Protein AF-G2GZZ2-F1 (afdb_monomer_lite)

Structure (mmCIF, N/CA/C/O backbone):
data_AF-G2GZZ2-F1
#
_entry.id   AF-G2GZZ2-F1
#
loop_
_atom_site.group_PDB
_atom_site.id
_atom_site.type_symbol
_atom_site.label_atom_id
_atom_site.label_alt_id
_atom_site.label_comp_id
_atom_site.label_asym_id
_atom_site.label_entity_id
_atom_site.label_seq_id
_atom_site.pdbx_PDB_ins_code
_atom_site.Cartn_x
_atom_site.Cartn_y
_atom_site.Cartn_z
_atom_site.occupancy
_atom_site.B_iso_or_equiv
_atom_site.auth_seq_id
_atom_site.auth_comp_id
_atom_site.auth_asym_id
_atom_site.auth_atom_id
_atom_site.pdbx_PDB_model_num
ATOM 1 N N . SER A 1 1 ? -0.545 4.327 -18.441 1.00 69.88 1 SER A N 1
ATOM 2 C CA . SER A 1 1 ? -1.900 4.277 -17.854 1.00 69.88 1 SER A CA 1
ATOM 3 C C . SER A 1 1 ? -2.173 2.848 -17.427 1.00 69.88 1 SER A C 1
ATOM 5 O O . SER A 1 1 ? -1.896 1.951 -18.219 1.00 69.88 1 SER A O 1
ATOM 7 N N . LEU A 1 2 ? -2.680 2.638 -16.207 1.00 83.00 2 LEU A N 1
ATOM 8 C CA . LEU A 1 2 ? -3.054 1.307 -15.708 1.00 83.00 2 LEU A CA 1
ATOM 9 C C . LEU A 1 2 ? -4.294 0.721 -16.408 1.00 83.00 2 LEU A C 1
ATOM 11 O O . LEU A 1 2 ? -4.590 -0.447 -16.208 1.00 83.00 2 LEU A O 1
ATOM 15 N N . GLY A 1 3 ? -4.971 1.479 -17.279 1.00 80.81 3 GLY A N 1
ATOM 16 C CA . GLY A 1 3 ? -6.162 1.021 -18.006 1.00 80.81 3 GLY A CA 1
ATOM 17 C C . GLY A 1 3 ? -5.932 -0.087 -19.045 1.00 80.81 3 GLY A C 1
ATOM 18 O O . GLY A 1 3 ? -6.898 -0.557 -19.629 1.00 80.81 3 GL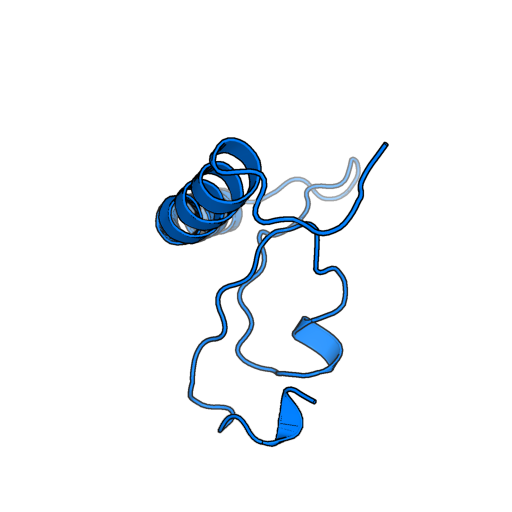Y A O 1
ATOM 19 N N . HIS A 1 4 ? -4.683 -0.499 -19.286 1.00 89.62 4 HIS A N 1
ATOM 20 C CA . HIS A 1 4 ? -4.358 -1.660 -20.130 1.00 89.62 4 HIS A CA 1
ATOM 21 C C . HIS A 1 4 ? -4.140 -2.943 -19.317 1.00 89.62 4 HIS A C 1
ATOM 23 O O . HIS A 1 4 ? -3.942 -4.007 -19.897 1.00 89.62 4 HIS A O 1
ATOM 29 N N . ILE A 1 5 ? -4.123 -2.840 -17.986 1.00 93.06 5 ILE A N 1
ATOM 30 C CA . ILE A 1 5 ? -4.066 -4.000 -17.103 1.00 93.06 5 ILE A CA 1
ATOM 31 C C . ILE A 1 5 ? -5.502 -4.517 -16.956 1.00 93.06 5 ILE A C 1
ATOM 33 O O . ILE A 1 5 ? -6.390 -3.715 -16.650 1.00 93.06 5 ILE A O 1
ATOM 37 N N . PRO A 1 6 ? -5.752 -5.814 -17.196 1.00 94.94 6 PRO A N 1
ATOM 38 C CA . PRO A 1 6 ? -7.078 -6.382 -17.007 1.00 94.94 6 PRO A CA 1
ATOM 39 C C . PRO A 1 6 ? -7.559 -6.217 -15.553 1.00 94.94 6 PRO A C 1
ATOM 41 O O . PRO A 1 6 ? -6.763 -6.415 -14.632 1.00 94.94 6 PRO A O 1
ATOM 44 N N . PRO A 1 7 ? -8.839 -5.870 -15.318 1.00 93.44 7 PRO A N 1
ATOM 45 C CA . PRO A 1 7 ? -9.362 -5.521 -13.993 1.00 93.44 7 PRO A CA 1
ATOM 46 C C . PRO A 1 7 ? -9.244 -6.645 -12.952 1.00 93.44 7 PRO A C 1
ATOM 48 O O . PRO A 1 7 ? -9.242 -6.379 -11.750 1.00 93.44 7 PRO A O 1
ATOM 51 N N . GLU A 1 8 ? -9.141 -7.896 -13.388 1.00 94.88 8 GLU A N 1
ATOM 52 C CA . GLU A 1 8 ? -8.926 -9.074 -12.554 1.00 94.88 8 GLU A CA 1
ATOM 53 C C . GLU A 1 8 ? -7.504 -9.168 -11.982 1.00 94.88 8 GLU A C 1
ATOM 55 O O . GLU A 1 8 ? -7.292 -9.850 -10.979 1.00 94.88 8 GLU A O 1
ATOM 60 N N . ILE A 1 9 ? -6.532 -8.460 -12.561 1.00 93.94 9 ILE A N 1
ATOM 61 C CA . ILE A 1 9 ? -5.141 -8.498 -12.115 1.00 93.94 9 ILE A CA 1
ATOM 62 C C . ILE A 1 9 ? -4.942 -7.528 -10.956 1.00 93.94 9 ILE A C 1
ATOM 64 O O . ILE A 1 9 ? -5.083 -6.317 -11.093 1.00 93.94 9 ILE A O 1
ATOM 68 N N . THR A 1 10 ? -4.564 -8.052 -9.794 1.00 92.88 10 THR A N 1
ATOM 69 C CA . THR A 1 10 ? -4.290 -7.216 -8.626 1.00 92.88 10 THR A CA 1
ATOM 70 C C . THR A 1 10 ? -3.007 -6.409 -8.806 1.00 92.88 10 THR A C 1
ATOM 72 O O . THR A 1 10 ? -1.926 -6.965 -9.002 1.00 92.88 10 THR A O 1
ATOM 75 N N . VAL A 1 11 ? -3.114 -5.089 -8.656 1.00 91.75 11 VAL A N 1
ATOM 76 C CA . VAL A 1 11 ? -1.974 -4.169 -8.665 1.00 91.75 11 VAL A CA 1
ATOM 77 C C . VAL A 1 11 ? -1.559 -3.866 -7.227 1.00 91.75 11 VAL A C 1
ATOM 79 O O . VAL A 1 11 ? -2.273 -3.192 -6.487 1.00 91.75 11 VAL A O 1
ATOM 82 N N . TRP A 1 12 ? -0.379 -4.342 -6.830 1.00 90.38 12 TRP A N 1
ATOM 83 C CA . TRP A 1 12 ? 0.236 -4.011 -5.543 1.00 90.38 12 TRP A CA 1
ATOM 84 C C . TRP A 1 12 ? 1.193 -2.835 -5.709 1.00 90.38 12 TRP A C 1
ATOM 86 O O . TRP A 1 12 ? 2.144 -2.908 -6.484 1.00 90.38 12 TRP A O 1
ATOM 96 N N . ALA A 1 13 ? 0.952 -1.754 -4.972 1.00 86.56 13 ALA A N 1
ATOM 97 C CA . ALA A 1 13 ? 1.742 -0.533 -5.066 1.00 86.56 13 ALA A CA 1
ATOM 98 C C . ALA A 1 13 ? 2.153 -0.004 -3.689 1.00 86.56 13 ALA A C 1
ATOM 100 O O . ALA A 1 13 ? 1.516 -0.282 -2.668 1.00 86.56 13 ALA A O 1
ATOM 101 N N . ASP A 1 14 ? 3.219 0.794 -3.679 1.00 84.81 14 ASP A N 1
ATOM 102 C CA . ASP A 1 14 ? 3.643 1.539 -2.497 1.00 84.81 14 ASP A CA 1
ATOM 103 C C . ASP A 1 14 ? 2.609 2.615 -2.096 1.00 84.81 14 ASP A C 1
ATOM 105 O O . ASP A 1 14 ? 1.869 3.148 -2.924 1.00 84.81 14 ASP A O 1
ATOM 109 N N . THR A 1 15 ? 2.554 2.961 -0.805 1.00 79.88 15 THR A N 1
ATOM 110 C CA . THR A 1 15 ? 1.595 3.934 -0.234 1.00 79.88 15 THR A CA 1
ATOM 111 C C . THR A 1 15 ? 1.785 5.340 -0.784 1.00 79.88 15 THR A C 1
ATOM 113 O O . THR A 1 15 ? 0.848 6.139 -0.720 1.00 79.88 15 THR A O 1
ATOM 116 N N . GLY A 1 16 ? 2.979 5.658 -1.287 1.00 80.69 16 GLY A N 1
ATOM 117 C CA . GLY A 1 16 ? 3.276 6.926 -1.936 1.00 80.69 16 GLY A CA 1
ATOM 118 C C . GLY A 1 16 ? 2.481 7.139 -3.225 1.00 80.69 16 GLY A C 1
ATOM 119 O O . GLY A 1 16 ? 2.214 8.284 -3.583 1.00 80.69 16 GLY A O 1
ATOM 120 N N . PHE A 1 17 ? 2.009 6.070 -3.877 1.00 84.00 17 PHE A N 1
ATOM 121 C CA . PHE A 1 17 ? 1.197 6.137 -5.097 1.00 84.00 17 PHE A CA 1
ATOM 122 C C . PHE A 1 17 ? -0.286 6.389 -4.788 1.00 84.00 17 PHE A C 1
ATOM 124 O O . PHE A 1 17 ? -1.170 5.586 -5.091 1.00 84.00 17 PHE A O 1
ATOM 131 N N . GLN A 1 18 ? -0.583 7.523 -4.155 1.00 80.31 18 GLN A N 1
ATOM 132 C CA . GLN A 1 18 ? -1.959 7.891 -3.821 1.00 80.31 18 GLN A CA 1
ATOM 133 C C . GLN A 1 18 ? -2.804 8.115 -5.087 1.00 80.31 18 GLN A C 1
ATOM 135 O O . GLN A 1 18 ? -2.365 8.746 -6.044 1.00 80.31 18 GLN A O 1
ATOM 140 N N . GLY A 1 19 ? -4.046 7.620 -5.084 1.00 84.81 19 GLY A N 1
ATOM 141 C CA . GLY A 1 19 ? -4.981 7.774 -6.207 1.00 84.81 19 GLY A CA 1
ATOM 142 C C . GLY A 1 19 ? -4.871 6.704 -7.296 1.00 84.81 19 GLY A C 1
ATOM 143 O O . GLY A 1 19 ? -5.626 6.759 -8.264 1.00 84.81 19 GLY A O 1
ATOM 144 N N . ILE A 1 20 ? -3.997 5.707 -7.130 1.00 88.00 20 ILE A N 1
ATOM 145 C CA . ILE A 1 20 ? -3.862 4.568 -8.049 1.00 88.00 20 ILE A CA 1
ATOM 146 C C . ILE A 1 20 ? -5.171 3.775 -8.223 1.00 88.00 20 ILE A C 1
ATOM 148 O O . ILE A 1 20 ? -5.499 3.331 -9.320 1.00 88.00 20 ILE A O 1
ATOM 152 N N . ASN A 1 21 ? -5.993 3.712 -7.174 1.00 87.88 21 ASN A N 1
ATOM 153 C CA . ASN A 1 21 ? -7.316 3.092 -7.191 1.00 87.88 21 ASN A CA 1
ATOM 154 C C . ASN A 1 21 ? -8.319 3.805 -8.120 1.00 87.88 21 ASN A C 1
ATOM 156 O O . ASN A 1 21 ? -9.332 3.222 -8.486 1.00 87.88 21 ASN A O 1
ATOM 160 N N . LYS A 1 22 ? -8.051 5.058 -8.518 1.00 89.69 22 LYS A N 1
ATOM 161 C CA . LYS A 1 22 ? -8.847 5.773 -9.531 1.00 89.69 22 LYS A CA 1
ATOM 162 C C . LYS A 1 22 ? -8.494 5.352 -10.959 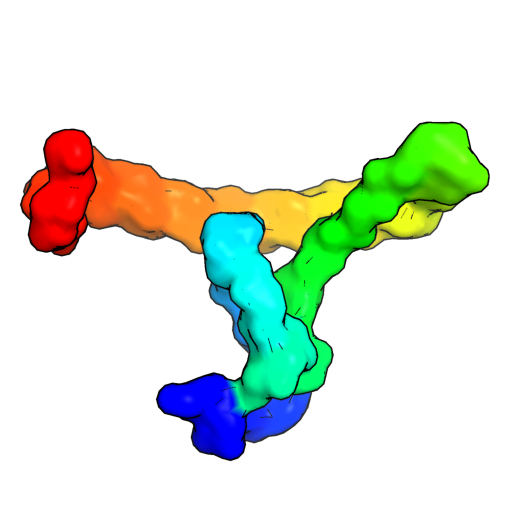1.00 89.69 22 LYS A C 1
ATOM 164 O O . LYS A 1 22 ? -9.245 5.652 -11.877 1.00 89.69 22 LYS A O 1
ATOM 169 N N . GLN A 1 23 ? -7.338 4.715 -11.147 1.00 90.62 23 GLN A N 1
ATOM 170 C CA . GLN A 1 23 ? -6.842 4.272 -12.449 1.00 90.62 23 GLN A CA 1
ATOM 171 C C . GLN A 1 23 ? -7.050 2.771 -12.678 1.00 90.62 23 GLN A C 1
ATOM 173 O O . GLN A 1 23 ? -7.107 2.353 -13.830 1.00 90.62 23 GLN A O 1
ATOM 178 N N . HIS A 1 24 ? -7.142 1.972 -11.608 1.00 92.31 24 HIS A N 1
ATOM 179 C CA . HIS A 1 24 ? -7.352 0.528 -11.684 1.00 92.31 24 HIS A CA 1
ATOM 180 C C . HIS A 1 24 ? -8.184 0.013 -10.491 1.00 92.31 24 HIS A C 1
ATOM 182 O O . HIS A 1 24 ? -7.828 0.310 -9.344 1.00 92.31 24 HIS A O 1
ATOM 188 N N . PRO A 1 25 ? -9.264 -0.763 -10.718 1.00 90.50 25 PRO A N 1
ATOM 189 C CA . PRO A 1 25 ? -10.210 -1.147 -9.665 1.00 90.50 25 PRO A CA 1
ATOM 190 C C . PRO A 1 25 ? -9.628 -2.140 -8.649 1.00 90.50 25 PRO A C 1
ATOM 192 O O . PRO A 1 25 ? -9.860 -2.001 -7.451 1.00 90.50 25 PRO A O 1
ATOM 195 N N . ASN A 1 26 ? -8.834 -3.115 -9.096 1.00 93.75 26 ASN A N 1
ATOM 196 C CA . ASN A 1 26 ? -8.225 -4.124 -8.226 1.00 93.75 26 ASN A CA 1
ATOM 197 C C . ASN A 1 26 ? -6.854 -3.639 -7.735 1.00 93.75 26 ASN A C 1
ATOM 199 O O . ASN A 1 26 ? -5.804 -4.111 -8.169 1.00 93.75 26 ASN A O 1
ATOM 203 N N . THR A 1 27 ? -6.886 -2.616 -6.881 1.00 92.12 27 THR A N 1
ATOM 204 C CA . THR A 1 27 ? -5.689 -1.993 -6.301 1.00 92.12 27 THR A CA 1
ATOM 205 C C . THR A 1 27 ? -5.823 -1.906 -4.780 1.00 92.12 27 THR A C 1
ATOM 207 O O . THR A 1 27 ? -6.307 -0.893 -4.262 1.00 92.12 27 THR A O 1
ATOM 210 N N . PRO A 1 28 ? -5.437 -2.964 -4.044 1.00 91.25 28 PRO A N 1
ATOM 211 C CA . PRO A 1 28 ? -5.584 -3.017 -2.598 1.00 91.25 28 PRO A CA 1
ATOM 212 C C . PRO A 1 28 ? -4.751 -1.932 -1.915 1.00 91.25 28 PRO A C 1
ATOM 214 O O . PRO A 1 28 ? -3.543 -1.811 -2.128 1.00 91.25 28 PRO A O 1
ATOM 217 N N . LEU A 1 29 ? -5.403 -1.148 -1.060 1.00 89.38 29 LEU A N 1
ATOM 218 C CA . LEU A 1 29 ? -4.772 -0.122 -0.239 1.00 89.38 29 LEU A CA 1
ATOM 219 C C . LEU A 1 29 ? -5.231 -0.294 1.209 1.00 89.38 29 LEU A C 1
ATOM 221 O O . LEU A 1 29 ? -6.405 -0.587 1.437 1.00 89.38 29 LEU A O 1
ATOM 225 N N . PRO A 1 30 ? -4.340 -0.087 2.195 1.00 90.44 30 PRO A N 1
ATOM 226 C CA . PRO A 1 30 ? -4.728 -0.187 3.589 1.00 90.44 30 PRO A CA 1
ATOM 227 C C . PRO A 1 30 ? -5.775 0.879 3.924 1.00 90.44 30 PRO A C 1
ATOM 229 O O . PRO A 1 30 ? -5.649 2.054 3.557 1.00 90.44 30 PRO A O 1
ATOM 232 N N . GLN A 1 31 ? -6.799 0.470 4.662 1.00 91.69 31 GLN A N 1
ATOM 233 C CA . GLN A 1 31 ? -7.846 1.350 5.149 1.00 91.69 31 GLN A CA 1
ATOM 234 C C . GLN A 1 31 ? -7.264 2.332 6.167 1.00 91.69 31 GLN A C 1
ATOM 236 O O . GLN A 1 31 ? -6.565 1.944 7.109 1.00 91.69 31 GLN A O 1
ATOM 241 N N . LYS A 1 32 ? -7.552 3.623 5.989 1.00 90.00 32 LYS A N 1
ATOM 242 C CA . LYS A 1 32 ? -7.078 4.672 6.894 1.00 90.00 32 LYS A CA 1
ATOM 243 C C . LYS A 1 32 ? -8.046 4.827 8.061 1.00 90.00 32 LYS A C 1
ATOM 245 O O . LYS A 1 32 ? -9.226 5.100 7.859 1.00 90.00 32 LYS A O 1
ATOM 250 N N . ALA A 1 33 ? -7.528 4.714 9.280 1.00 93.06 33 ALA A N 1
ATOM 251 C CA . ALA A 1 33 ? -8.266 5.114 10.471 1.00 93.06 33 ALA A CA 1
ATOM 252 C C . ALA A 1 33 ? -8.458 6.639 10.481 1.00 93.06 33 ALA A C 1
ATOM 254 O O . ALA A 1 33 ? -7.551 7.386 10.106 1.00 93.06 33 ALA A O 1
ATOM 255 N N . THR A 1 34 ? -9.598 7.113 10.978 1.00 92.88 34 THR A N 1
ATOM 256 C CA . THR A 1 34 ? -9.787 8.529 11.323 1.00 92.88 34 THR A CA 1
ATOM 257 C C . THR A 1 34 ? -10.222 8.653 12.778 1.00 92.88 34 THR A C 1
ATOM 259 O O . THR A 1 34 ? -10.692 7.690 13.380 1.00 92.88 34 THR A O 1
ATOM 262 N N . ARG A 1 35 ? -10.111 9.854 13.362 1.00 91.88 35 ARG A N 1
ATOM 263 C CA . ARG A 1 35 ? -10.518 10.088 14.759 1.00 91.88 35 ARG A CA 1
ATOM 264 C C . ARG A 1 35 ? -11.988 9.729 15.024 1.00 91.88 35 ARG A C 1
ATOM 266 O O . ARG A 1 35 ? -12.317 9.339 16.136 1.00 91.88 35 ARG A O 1
ATOM 273 N N . LYS A 1 36 ? -12.860 9.886 14.023 1.00 94.62 36 LYS A N 1
ATOM 274 C CA . LYS A 1 36 ? -14.300 9.592 14.127 1.00 94.62 36 LYS A CA 1
ATOM 275 C C . LYS A 1 36 ? -14.654 8.167 13.698 1.00 94.62 36 LYS A C 1
ATOM 277 O O . LYS A 1 36 ? -15.705 7.671 14.082 1.00 94.62 36 LYS A O 1
ATOM 282 N N . THR A 1 37 ? -13.786 7.519 12.926 1.00 93.38 37 THR A N 1
ATOM 283 C CA . THR A 1 37 ? -14.020 6.182 12.377 1.00 93.38 37 THR A CA 1
ATOM 284 C C . THR A 1 37 ? -12.772 5.331 12.615 1.00 93.38 37 THR A C 1
ATOM 286 O O . THR A 1 37 ? -11.870 5.306 11.767 1.00 93.38 37 THR A O 1
ATOM 289 N N . PRO A 1 38 ? -12.663 4.694 13.797 1.00 95.19 38 PRO A N 1
ATOM 290 C CA . PRO A 1 38 ? -11.592 3.746 14.068 1.00 95.19 38 PRO A CA 1
ATOM 291 C C . PRO A 1 38 ? -11.766 2.484 13.216 1.00 95.19 38 PRO A C 1
ATOM 293 O O . PRO A 1 38 ? -12.874 2.152 12.802 1.00 95.19 38 PRO A O 1
ATOM 296 N N . LEU A 1 39 ? -10.665 1.767 12.981 1.00 96.94 39 LEU A N 1
ATOM 297 C CA . LEU A 1 39 ? -10.706 0.505 12.243 1.00 96.94 39 LEU A CA 1
ATOM 298 C C . LEU A 1 39 ? -11.335 -0.606 13.088 1.00 96.94 39 LEU A C 1
ATOM 300 O O . LEU A 1 39 ? -10.935 -0.807 14.243 1.00 96.94 39 LEU A O 1
ATOM 304 N N . SE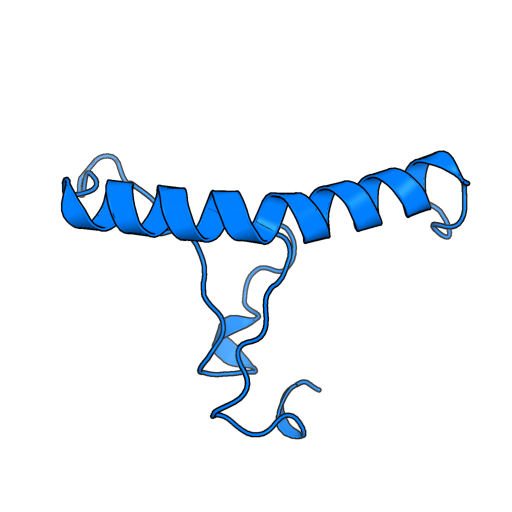R A 1 40 ? -12.245 -1.363 12.481 1.00 96.75 40 SER A N 1
ATOM 305 C CA . SER A 1 40 ? -12.756 -2.617 13.025 1.00 96.75 40 SER A CA 1
ATOM 306 C C . SER A 1 40 ? -11.638 -3.672 13.113 1.00 96.75 40 SER A C 1
ATOM 308 O O . SER A 1 40 ? -10.595 -3.537 12.458 1.00 96.75 40 SER A O 1
ATOM 310 N N . PRO A 1 41 ? -11.810 -4.730 13.925 1.00 97.62 41 PRO A N 1
ATOM 311 C CA . PRO A 1 41 ? -10.871 -5.851 13.965 1.00 97.62 41 PRO A CA 1
ATOM 312 C C . PRO A 1 41 ? -10.599 -6.465 12.582 1.00 97.62 41 PRO A C 1
ATOM 314 O O . PRO A 1 41 ? -9.448 -6.751 12.253 1.00 97.62 41 PRO A O 1
ATOM 317 N N . GLU A 1 42 ? -11.628 -6.590 11.747 1.00 97.06 42 GLU A N 1
ATOM 318 C CA . GLU A 1 42 ? -11.546 -7.148 10.394 1.00 97.06 42 GLU A CA 1
ATOM 319 C C . GLU A 1 42 ? -10.721 -6.238 9.480 1.00 97.06 42 GLU A C 1
ATOM 321 O O . GLU A 1 42 ? -9.803 -6.707 8.812 1.00 97.06 42 GLU A O 1
ATOM 326 N N . GLN A 1 43 ? -10.964 -4.922 9.523 1.00 96.38 43 GLN A N 1
ATOM 327 C CA . GLN A 1 43 ? -10.186 -3.943 8.754 1.00 96.38 43 GLN A CA 1
ATOM 328 C C . GLN A 1 43 ? -8.711 -3.926 9.180 1.00 96.38 43 GLN A C 1
ATOM 330 O O . GLN A 1 43 ? -7.815 -3.773 8.352 1.00 96.38 43 GLN A O 1
ATOM 335 N N . LYS A 1 44 ? -8.423 -4.102 10.477 1.00 96.88 44 LYS A N 1
ATOM 336 C CA . LYS A 1 44 ? -7.039 -4.228 10.967 1.00 96.88 44 LYS A CA 1
ATOM 337 C C . LYS A 1 44 ? -6.375 -5.498 10.445 1.00 96.88 44 LYS A C 1
ATOM 339 O O . LYS A 1 44 ? -5.203 -5.451 10.071 1.00 96.88 44 LYS A O 1
ATOM 344 N N . GLN A 1 45 ? -7.103 -6.611 10.423 1.00 97.19 45 GLN A N 1
ATOM 345 C CA . GLN A 1 45 ? -6.593 -7.875 9.905 1.00 97.19 45 GLN A CA 1
ATOM 346 C C . GLN A 1 45 ? -6.327 -7.793 8.398 1.00 97.19 45 GLN A C 1
ATOM 348 O O . GLN A 1 45 ? -5.260 -8.204 7.947 1.00 97.19 45 GLN A O 1
ATOM 353 N N . GLU A 1 46 ? -7.236 -7.196 7.630 1.00 95.44 46 GLU A N 1
ATOM 354 C CA . GLU A 1 46 ? -7.043 -6.939 6.201 1.00 95.44 46 GLU A CA 1
ATOM 355 C C . GLU A 1 46 ? -5.831 -6.030 5.952 1.00 95.44 46 GLU A C 1
ATOM 357 O O . GLU A 1 46 ? -4.942 -6.376 5.173 1.00 95.44 46 GLU A O 1
ATOM 362 N N . ASN A 1 47 ? -5.713 -4.924 6.694 1.00 95.00 47 ASN A N 1
ATOM 363 C CA . ASN A 1 47 ? -4.543 -4.049 6.626 1.00 95.00 47 ASN A CA 1
ATOM 364 C C . ASN A 1 47 ? -3.241 -4.797 6.936 1.00 95.00 47 ASN A C 1
ATOM 366 O O . ASN A 1 47 ? -2.228 -4.539 6.293 1.00 95.00 47 ASN A O 1
ATOM 370 N N . LYS A 1 48 ? -3.248 -5.731 7.895 1.00 95.25 48 LYS A N 1
ATOM 371 C CA . LYS A 1 48 ? -2.074 -6.551 8.223 1.00 95.25 48 LYS A CA 1
ATOM 372 C C . LYS A 1 48 ? -1.662 -7.443 7.049 1.00 95.25 48 LYS A C 1
ATOM 374 O O . LYS A 1 48 ? -0.469 -7.542 6.767 1.00 95.25 48 LYS A O 1
ATOM 379 N N . LEU A 1 49 ? -2.623 -8.056 6.356 1.00 94.69 49 LEU A N 1
ATOM 380 C CA . LEU A 1 49 ? -2.364 -8.869 5.162 1.00 94.69 49 LEU A CA 1
ATOM 381 C C . LEU A 1 49 ? -1.803 -8.015 4.017 1.00 94.69 49 LEU A C 1
ATOM 383 O O . LEU A 1 49 ? -0.768 -8.360 3.446 1.00 94.69 49 LEU A O 1
ATOM 387 N N . ILE A 1 50 ? -2.433 -6.868 3.742 1.00 92.75 50 ILE A N 1
ATOM 388 C CA . ILE A 1 50 ? -1.987 -5.906 2.722 1.00 92.75 50 ILE A CA 1
ATOM 389 C C . ILE A 1 50 ? -0.552 -5.443 3.004 1.00 92.75 50 ILE A C 1
ATOM 391 O O . ILE A 1 50 ? 0.297 -5.483 2.113 1.00 92.75 50 ILE A O 1
ATOM 395 N N . SER A 1 51 ? -0.257 -5.048 4.245 1.00 91.19 51 SER A N 1
ATOM 396 C CA . SER A 1 51 ? 1.087 -4.629 4.654 1.00 91.19 51 SER A CA 1
ATOM 397 C C . SER A 1 51 ? 2.112 -5.754 4.510 1.00 91.19 51 SER A C 1
ATOM 399 O O . SER A 1 51 ? 3.225 -5.506 4.054 1.00 91.19 51 SER A O 1
ATOM 401 N N . GLY A 1 52 ? 1.740 -6.996 4.836 1.00 92.94 52 GLY A N 1
ATOM 402 C CA . GLY A 1 52 ? 2.615 -8.158 4.675 1.00 92.94 52 GLY A CA 1
ATOM 403 C C . GLY A 1 52 ? 3.040 -8.385 3.222 1.00 92.94 52 GLY A C 1
ATOM 404 O O . GLY A 1 52 ? 4.222 -8.580 2.954 1.00 92.94 52 GLY A O 1
ATOM 405 N N . ILE A 1 53 ? 2.102 -8.288 2.277 1.00 91.69 53 ILE A N 1
ATOM 406 C CA 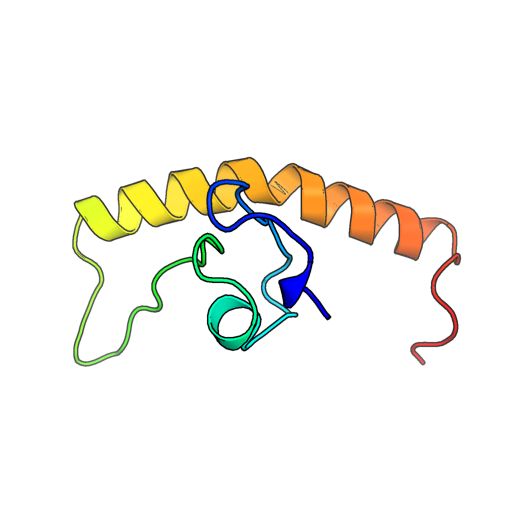. ILE A 1 53 ? 2.389 -8.436 0.839 1.00 91.69 53 ILE A CA 1
ATOM 407 C C . ILE A 1 53 ? 3.276 -7.288 0.338 1.00 91.69 53 ILE A C 1
ATOM 409 O O . ILE A 1 53 ? 4.206 -7.483 -0.448 1.00 91.69 53 ILE A O 1
ATOM 413 N N . ARG A 1 54 ? 3.018 -6.077 0.831 1.00 90.19 54 ARG A N 1
ATOM 414 C CA . ARG A 1 54 ? 3.723 -4.866 0.414 1.00 90.19 54 ARG A CA 1
ATOM 415 C C . ARG A 1 54 ? 5.172 -4.754 0.865 1.00 90.19 54 ARG A C 1
ATOM 417 O O . ARG A 1 54 ? 5.920 -4.020 0.223 1.00 90.19 54 ARG A O 1
ATOM 424 N N . MET A 1 55 ? 5.590 -5.504 1.881 1.00 90.50 55 MET A N 1
ATOM 425 C CA . MET A 1 55 ? 6.997 -5.585 2.295 1.00 90.50 55 MET A CA 1
ATOM 426 C C . MET A 1 55 ? 7.930 -5.860 1.105 1.00 90.50 55 MET A C 1
ATOM 428 O O . MET A 1 55 ? 9.000 -5.270 1.000 1.00 90.50 55 MET A O 1
ATOM 432 N N . THR A 1 56 ? 7.507 -6.705 0.161 1.00 90.00 56 THR A N 1
ATOM 433 C CA . THR A 1 56 ? 8.280 -7.008 -1.054 1.00 90.00 56 THR A CA 1
ATOM 434 C C . THR A 1 56 ? 8.466 -5.779 -1.947 1.00 90.00 56 THR A C 1
ATOM 436 O O . THR A 1 56 ? 9.563 -5.542 -2.453 1.00 90.00 56 THR A O 1
ATOM 439 N N . VAL A 1 57 ? 7.414 -4.970 -2.111 1.00 88.00 57 VAL A N 1
ATOM 440 C CA . VAL A 1 57 ? 7.453 -3.717 -2.884 1.00 88.00 57 VAL A CA 1
ATOM 441 C C . VAL A 1 57 ? 8.402 -2.718 -2.219 1.00 88.00 57 VAL A C 1
ATOM 443 O O . VAL A 1 57 ? 9.236 -2.109 -2.888 1.00 88.00 57 VAL A O 1
ATOM 446 N N . GLU A 1 58 ? 8.331 -2.592 -0.895 1.00 87.19 58 GLU A N 1
ATOM 447 C CA . GLU A 1 58 ? 9.187 -1.691 -0.119 1.00 87.19 58 GLU A CA 1
ATOM 448 C C . GLU A 1 58 ? 10.658 -2.119 -0.160 1.00 87.19 58 GLU A C 1
ATOM 450 O O . GLU A 1 58 ? 11.532 -1.277 -0.376 1.00 87.19 58 GLU A O 1
ATOM 455 N N . HIS A 1 59 ? 10.946 -3.421 -0.050 1.00 91.19 59 HIS A N 1
ATOM 456 C CA . HIS A 1 59 ? 12.298 -3.957 -0.215 1.00 91.19 59 HIS A CA 1
ATOM 457 C C . HIS A 1 59 ? 12.869 -3.674 -1.609 1.00 91.19 59 HIS A C 1
ATOM 459 O O . HIS A 1 59 ? 14.027 -3.265 -1.715 1.00 91.19 59 HIS A O 1
ATOM 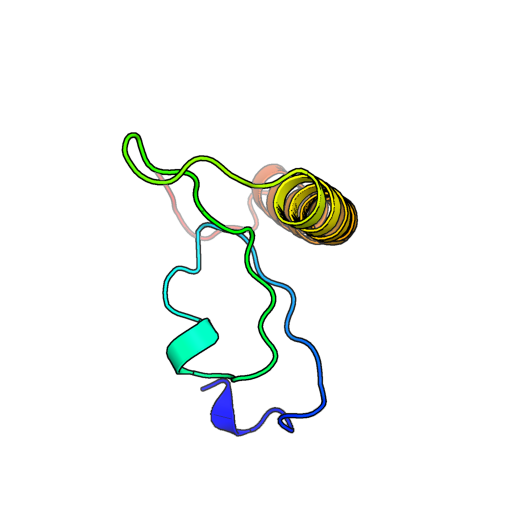465 N N . ALA A 1 60 ? 12.072 -3.836 -2.669 1.00 90.38 60 ALA A N 1
ATOM 466 C CA . ALA A 1 60 ? 12.500 -3.522 -4.030 1.00 90.38 60 ALA A CA 1
ATOM 467 C C . ALA A 1 60 ? 12.838 -2.029 -4.184 1.00 90.38 60 ALA A C 1
ATOM 469 O O . ALA A 1 60 ? 13.920 -1.682 -4.662 1.00 90.38 60 ALA A O 1
ATOM 470 N N . ILE A 1 61 ? 11.968 -1.136 -3.697 1.00 88.75 61 ILE A N 1
ATOM 471 C CA . ILE A 1 61 ? 12.198 0.317 -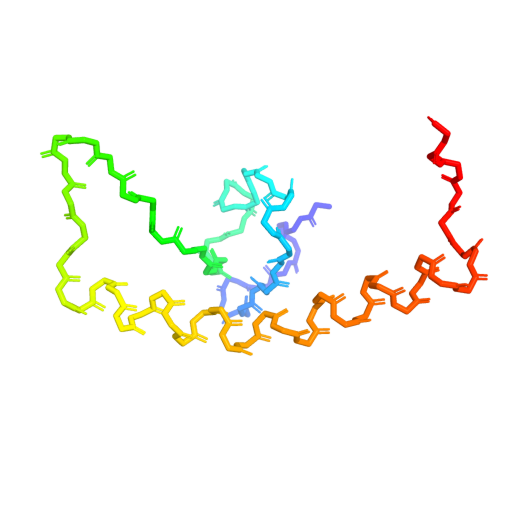3.724 1.00 88.75 61 ILE A CA 1
ATOM 472 C C . ILE A 1 61 ? 13.440 0.695 -2.904 1.00 88.75 61 ILE A C 1
ATOM 474 O O . ILE A 1 61 ? 14.260 1.500 -3.351 1.00 88.75 61 ILE A O 1
ATOM 478 N N . ALA A 1 62 ? 13.608 0.119 -1.712 1.00 89.94 62 ALA A N 1
ATOM 479 C CA . ALA A 1 62 ? 14.772 0.357 -0.864 1.00 89.94 62 ALA A CA 1
ATOM 480 C C . ALA A 1 62 ? 16.074 -0.116 -1.529 1.00 89.94 62 ALA A C 1
ATOM 482 O O . ALA A 1 62 ? 17.091 0.573 -1.437 1.00 89.94 62 ALA A O 1
ATOM 483 N N . GLY A 1 63 ? 16.040 -1.250 -2.233 1.00 92.38 63 GLY A N 1
ATOM 484 C CA . GLY A 1 63 ? 17.159 -1.749 -3.029 1.00 92.38 63 GLY A CA 1
ATOM 485 C C . GLY A 1 63 ? 17.563 -0.775 -4.137 1.00 92.38 63 GLY A C 1
ATOM 486 O O . GLY A 1 63 ? 18.730 -0.400 -4.222 1.00 92.38 63 GLY A O 1
ATOM 487 N N . ILE A 1 64 ? 16.596 -0.290 -4.923 1.00 91.38 64 ILE A N 1
ATOM 488 C CA . ILE A 1 64 ? 16.833 0.695 -5.995 1.00 91.38 64 ILE A CA 1
ATOM 489 C C . ILE A 1 64 ? 17.447 1.985 -5.429 1.00 91.38 64 ILE A C 1
ATOM 491 O O . ILE A 1 64 ? 18.418 2.502 -5.984 1.00 91.38 64 ILE A O 1
ATOM 495 N N . LYS A 1 65 ? 16.928 2.482 -4.295 1.00 87.94 65 LYS A N 1
ATOM 496 C CA . LYS A 1 65 ? 17.488 3.649 -3.590 1.00 87.94 65 LYS A CA 1
ATOM 497 C C . LYS A 1 65 ? 18.930 3.408 -3.143 1.00 87.94 65 LYS A C 1
ATOM 499 O O . LYS A 1 65 ? 19.781 4.263 -3.361 1.00 87.94 65 LYS A O 1
ATOM 504 N N . ARG A 1 66 ? 19.215 2.246 -2.545 1.00 91.56 66 ARG A N 1
ATOM 505 C CA . ARG A 1 66 ? 20.558 1.881 -2.062 1.00 91.56 66 ARG A CA 1
ATOM 506 C C . ARG A 1 66 ? 21.585 1.813 -3.189 1.00 91.56 66 ARG A C 1
ATOM 508 O O . ARG A 1 66 ? 22.728 2.196 -2.981 1.00 91.56 66 ARG A O 1
ATOM 515 N N . LEU A 1 67 ? 21.182 1.330 -4.361 1.00 91.94 67 LEU A N 1
ATOM 516 C CA . LEU A 1 67 ? 22.052 1.224 -5.535 1.00 91.94 67 LEU A CA 1
ATOM 517 C C . LEU A 1 67 ? 22.246 2.562 -6.269 1.00 91.94 67 LEU A C 1
ATOM 519 O O . LEU A 1 67 ? 22.969 2.608 -7.258 1.00 91.94 67 LEU A O 1
ATOM 523 N N . GLY A 1 68 ? 21.603 3.646 -5.816 1.00 88.44 68 GLY A N 1
ATOM 524 C CA . GLY A 1 68 ? 21.679 4.946 -6.484 1.00 88.44 68 GLY A CA 1
ATOM 525 C C . GLY A 1 68 ? 20.988 4.967 -7.850 1.00 88.44 68 GLY A C 1
ATOM 526 O O . GLY A 1 68 ? 21.242 5.856 -8.654 1.00 88.44 68 GLY A O 1
ATOM 527 N N . CYS A 1 69 ? 20.101 4.006 -8.127 1.00 86.06 69 CYS A N 1
ATOM 528 C CA . CYS A 1 69 ? 19.402 3.887 -9.410 1.00 86.06 69 CYS A CA 1
ATOM 529 C C . CYS A 1 69 ? 18.140 4.765 -9.499 1.00 86.06 69 CYS A C 1
ATOM 531 O O . CYS A 1 69 ? 17.385 4.670 -10.465 1.00 86.06 69 CYS A O 1
ATOM 533 N N . MET A 1 70 ? 17.891 5.608 -8.495 1.00 82.50 70 MET A N 1
ATOM 534 C CA . MET A 1 70 ? 16.859 6.642 -8.546 1.00 82.50 70 MET A CA 1
ATOM 535 C C . MET A 1 70 ? 17.471 7.906 -9.154 1.00 82.50 70 MET A C 1
ATOM 537 O O . MET A 1 70 ? 18.417 8.460 -8.598 1.00 82.50 70 MET A O 1
ATOM 541 N N . ALA A 1 71 ? 16.926 8.392 -10.269 1.00 70.31 71 ALA A N 1
ATOM 542 C CA . ALA A 1 71 ? 17.305 9.696 -10.798 1.00 70.31 71 ALA A CA 1
ATOM 543 C C . ALA A 1 71 ? 16.823 10.797 -9.831 1.00 70.31 71 ALA A C 1
ATOM 545 O O . ALA A 1 71 ? 15.630 11.062 -9.764 1.00 70.31 71 ALA A O 1
ATOM 546 N N . GLY A 1 72 ? 17.749 11.388 -9.066 1.00 64.19 72 GLY A N 1
ATOM 547 C CA . GLY A 1 72 ? 17.589 12.655 -8.341 1.00 64.19 72 GLY A CA 1
ATOM 548 C C . GLY A 1 72 ? 16.410 12.762 -7.363 1.00 64.19 72 GLY A C 1
ATOM 549 O O . GLY A 1 72 ? 15.318 13.173 -7.736 1.00 64.19 72 GLY A O 1
ATOM 550 N N . ALA A 1 73 ? 16.672 12.531 -6.078 1.00 46.03 73 ALA A N 1
ATOM 551 C CA . ALA A 1 73 ? 15.933 13.186 -4.999 1.00 46.03 73 ALA A CA 1
ATOM 552 C C . ALA A 1 73 ? 16.960 13.695 -3.983 1.00 46.03 73 ALA A C 1
ATOM 554 O O . ALA A 1 73 ? 17.353 12.969 -3.068 1.00 46.03 73 ALA A O 1
ATOM 555 N N . VAL A 1 74 ? 17.459 14.904 -4.248 1.00 40.22 74 VAL A N 1
ATOM 556 C CA . VAL A 1 74 ? 18.031 15.790 -3.226 1.00 40.22 74 VAL A CA 1
ATOM 557 C C . VAL A 1 74 ? 16.871 16.534 -2.580 1.00 40.22 74 VAL A C 1
ATOM 559 O O . VAL A 1 74 ? 15.943 16.895 -3.341 1.00 40.22 74 VAL A O 1
#

Sequence (74 aa):
SLGHIPPEITVWADTGFQGINKQHPNTPLPQKATRKTPLSPEQKQENKLISGIRMTVEHAIAGIKRLGCMAGAV

pLDDT: mean 88.58, std 9.75, range [40.22, 97.62]

Secondary structure (DSSP, 8-state):
-GGGS-TTS-----TTSTTGGGT-SS---PPPP-SSSPPPHHHHHHHHHHHHHHHHHHHHHHHHHHTT-S----

Foldseek 3Di:
DCQVPPLPDADQDDPVPPPVCVVHVRYDDQDDADPVRGDDPVSVVSNVVSVVVCVVVVVVVVVCVVVVVDDDDD

Organism: NCBI:txid1005043

Radius of gyration: 14.8 Å; chains: 1; bounding box: 36×25×35 Å

InterPro domains:
  IPR027806 Harbinger transposase-derived nuclease domain [PF13359] (6-70)